Protein AF-A0A1L3GY13-F1 (afdb_monomer)

pLDDT: mean 98.04, std 0.81, range [92.75, 98.75]

InterPro domains:
  IPR001272 Phosphoenolpyruvate carboxykinase, ATP-utilising [PF01293] (1-70)
  IPR001272 Phosphoenolpyruvate carboxykinase, ATP-utilising [PTHR30031] (1-70)
  IPR013035 Phosphoenolpyruvate carboxykinase, C-terminal [G3DSA:3.90.228.20] (1-26)
  IPR015994 Phosphoenolpyruvate carboxykinase (ATP), conserved site [PS00532] (1-16)

Radius of gyration: 14.99 Å; Cα contacts (8 Å, |Δi|>4): 84; chains: 1; bounding box: 43×23×38 Å

Sequence (70 aa):
LIGDDEHCWSDNGVSNIEGGCYAKCIDLSQEKEPDIWNAIKFGTVLENVVFDEHTREVDYTDKSVTENTR

Foldseek 3Di:
DQADDDWDQDPVGIHHPDDDHDDFQAVDDCVVCVPVVVVPDPPDDKPQWDADPVVRHTDSNDAPRHSRID

Organism: Alloteropsis semialata (NCBI:txid435756)

Secondary structure (DSSP, 8-state):
---SS-EEEETTEEEES-SS-----TT--TTT-HHHHHH-STT----S-EE-TTT--EETT--SS-S---

Structure (mmCIF, N/CA/C/O backbone):
data_AF-A0A1L3GY13-F1
#
_entry.id   AF-A0A1L3GY13-F1
#
loop_
_atom_site.group_PDB
_atom_site.id
_atom_site.type_symbol
_atom_site.label_atom_id
_atom_site.label_alt_id
_atom_site.label_comp_id
_atom_site.label_asym_id
_atom_site.label_entity_id
_atom_site.label_seq_id
_atom_site.pdbx_PDB_ins_code
_atom_site.Cartn_x
_atom_site.Cartn_y
_atom_site.Cartn_z
_atom_site.occupancy
_atom_site.B_iso_or_equiv
_atom_site.auth_seq_id
_atom_site.auth_comp_id
_atom_site.auth_asym_id
_atom_site.auth_atom_id
_atom_site.pdbx_PDB_model_num
ATOM 1 N N . LEU A 1 1 ? 6.629 8.560 -10.179 1.00 92.75 1 LEU A N 1
ATOM 2 C CA . LEU A 1 1 ? 7.048 7.207 -9.756 1.00 92.75 1 LEU A CA 1
ATOM 3 C C . LEU A 1 1 ? 7.093 6.315 -10.995 1.00 92.75 1 LEU A C 1
ATOM 5 O O . LEU A 1 1 ? 6.210 6.475 -11.827 1.00 92.75 1 LEU A O 1
ATOM 9 N N . ILE A 1 2 ? 8.113 5.464 -11.162 1.00 97.50 2 ILE A N 1
ATOM 10 C CA . ILE A 1 2 ? 8.170 4.482 -12.271 1.00 97.50 2 ILE A CA 1
ATOM 11 C C . ILE A 1 2 ? 7.437 3.193 -11.860 1.00 97.50 2 ILE A C 1
ATOM 13 O O . ILE A 1 2 ? 6.586 2.717 -12.599 1.00 97.50 2 ILE A O 1
ATOM 17 N N . GLY A 1 3 ? 7.728 2.697 -10.658 1.00 97.81 3 GLY A N 1
ATOM 18 C CA . GLY A 1 3 ? 7.072 1.597 -9.937 1.00 97.81 3 GLY A CA 1
ATOM 19 C C . GLY A 1 3 ? 7.594 1.595 -8.496 1.00 97.81 3 GLY A C 1
ATOM 20 O O . GLY A 1 3 ? 8.572 2.307 -8.237 1.00 97.81 3 GLY A O 1
ATOM 21 N N . ASP A 1 4 ? 6.953 0.876 -7.580 1.00 97.94 4 ASP A N 1
ATOM 22 C CA . ASP A 1 4 ? 7.348 0.814 -6.165 1.00 97.94 4 ASP A CA 1
ATOM 23 C C . ASP A 1 4 ? 8.173 -0.423 -5.794 1.00 97.94 4 ASP A C 1
ATOM 25 O O . ASP A 1 4 ? 8.993 -0.299 -4.885 1.00 97.94 4 ASP A O 1
ATOM 29 N N . ASP A 1 5 ? 8.017 -1.553 -6.494 1.00 98.31 5 ASP A N 1
ATOM 30 C CA . ASP A 1 5 ? 8.652 -2.819 -6.095 1.00 98.31 5 ASP A CA 1
ATOM 31 C C . ASP A 1 5 ? 9.604 -3.377 -7.167 1.00 98.31 5 ASP A C 1
ATOM 33 O O . ASP A 1 5 ? 10.819 -3.443 -6.948 1.00 98.31 5 ASP A O 1
ATOM 37 N N . GLU A 1 6 ? 9.099 -3.717 -8.360 1.00 98.56 6 GLU A N 1
ATOM 38 C CA . GLU A 1 6 ? 9.883 -4.495 -9.328 1.00 98.56 6 GLU A CA 1
ATOM 39 C C . GLU A 1 6 ? 10.267 -3.729 -10.611 1.00 98.56 6 GLU A C 1
ATOM 41 O O . GLU A 1 6 ? 9.432 -3.326 -11.428 1.00 98.56 6 GLU A O 1
ATOM 46 N N . HIS A 1 7 ? 11.578 -3.601 -10.867 1.00 98.69 7 HIS A N 1
ATOM 47 C CA . HIS A 1 7 ? 12.112 -2.934 -12.063 1.00 98.69 7 HIS A CA 1
ATOM 48 C C . HIS A 1 7 ? 13.056 -3.813 -12.878 1.00 98.69 7 HIS A C 1
ATOM 50 O O . HIS A 1 7 ? 13.850 -4.591 -12.354 1.00 98.69 7 HIS A O 1
ATOM 56 N N . CYS A 1 8 ? 13.041 -3.599 -14.193 1.00 98.44 8 CYS A N 1
ATOM 57 C CA . CYS A 1 8 ? 14.059 -4.095 -15.112 1.00 98.44 8 CYS A CA 1
ATOM 58 C C . CYS A 1 8 ? 15.047 -2.983 -15.468 1.00 98.44 8 CYS A C 1
ATOM 60 O O . CYS A 1 8 ? 14.637 -1.865 -15.778 1.00 98.44 8 CYS A O 1
ATOM 62 N N . TRP A 1 9 ? 16.340 -3.310 -15.501 1.00 98.62 9 TRP A N 1
ATOM 63 C CA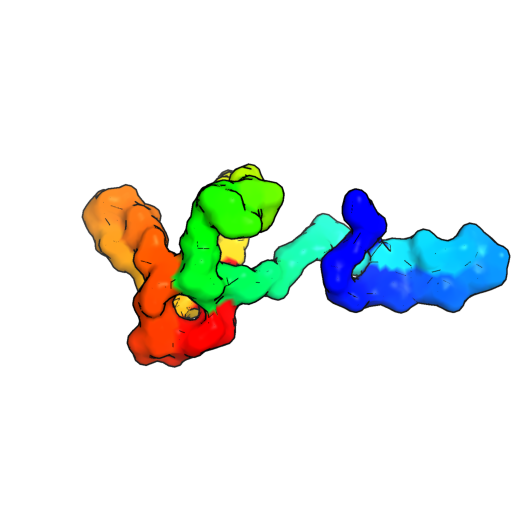 . TRP A 1 9 ? 17.395 -2.432 -16.010 1.00 98.62 9 TRP A CA 1
ATOM 64 C C . TRP A 1 9 ? 18.016 -3.045 -17.269 1.00 98.62 9 TRP A C 1
ATOM 66 O O . TRP A 1 9 ? 18.527 -4.162 -17.243 1.00 98.62 9 TRP A O 1
ATOM 76 N N . SER A 1 10 ? 17.953 -2.307 -18.377 1.00 97.88 10 SER A N 1
ATOM 77 C CA . SER A 1 10 ? 18.538 -2.667 -19.671 1.00 97.88 10 SER A CA 1
ATOM 78 C C . SER A 1 10 ? 19.426 -1.548 -20.224 1.00 97.88 10 SER A C 1
ATOM 80 O O . SER A 1 10 ? 19.447 -0.436 -19.690 1.00 97.88 10 SER A O 1
ATOM 82 N N . ASP A 1 11 ? 20.084 -1.803 -21.356 1.00 98.44 11 ASP A N 1
ATOM 83 C CA . ASP A 1 11 ? 20.866 -0.793 -22.087 1.00 98.44 11 ASP A CA 1
ATOM 84 C C . ASP A 1 11 ? 20.028 0.424 -22.526 1.00 98.44 11 ASP A C 1
ATOM 86 O O . ASP A 1 11 ? 20.569 1.501 -22.763 1.00 98.44 11 ASP A O 1
ATOM 90 N N . ASN A 1 12 ? 18.700 0.276 -22.598 1.00 97.88 12 ASN A N 1
ATOM 91 C CA . ASN A 1 12 ? 17.773 1.343 -22.981 1.00 97.88 12 ASN A CA 1
ATOM 92 C C . ASN A 1 12 ? 17.174 2.098 -21.778 1.00 97.88 12 ASN A C 1
ATOM 94 O O . ASN A 1 12 ? 16.374 3.011 -21.975 1.00 97.88 12 ASN A O 1
ATOM 98 N N . GLY A 1 13 ? 17.537 1.731 -20.542 1.00 98.12 13 GLY A N 1
ATOM 99 C CA . GLY A 1 13 ? 17.066 2.376 -19.312 1.00 98.12 13 GLY A CA 1
ATOM 100 C C . GLY A 1 13 ? 16.351 1.435 -18.339 1.00 98.12 13 GLY A C 1
ATOM 101 O O . GLY A 1 13 ? 16.485 0.210 -18.418 1.00 98.12 13 GLY A O 1
ATOM 102 N N . VAL A 1 14 ? 15.611 2.037 -17.401 1.00 98.38 14 VAL A N 1
ATOM 103 C CA . VAL A 1 14 ? 14.846 1.352 -16.346 1.00 98.38 14 VAL A CA 1
ATOM 104 C C . VAL A 1 14 ? 13.357 1.352 -16.690 1.00 98.38 14 VAL A C 1
ATOM 106 O O . VAL A 1 14 ? 12.812 2.392 -17.063 1.00 98.38 14 VAL A O 1
ATOM 109 N N . SER A 1 15 ? 12.690 0.211 -16.531 1.00 98.06 15 SER A N 1
ATOM 110 C CA . SER A 1 15 ? 11.246 0.063 -16.743 1.00 98.06 15 SER A CA 1
ATOM 111 C C . SER A 1 15 ? 10.577 -0.651 -15.573 1.00 98.06 15 SER A C 1
ATOM 113 O O . SER A 1 15 ? 11.185 -1.519 -14.949 1.00 98.06 15 SER A O 1
ATOM 115 N N . ASN A 1 16 ? 9.315 -0.312 -15.304 1.00 98.50 16 ASN A N 1
ATOM 116 C CA . ASN A 1 16 ? 8.480 -1.061 -14.368 1.00 98.50 16 ASN A CA 1
ATOM 117 C C . ASN A 1 16 ? 8.080 -2.407 -14.985 1.00 98.50 16 ASN A C 1
ATOM 119 O O . ASN A 1 16 ? 7.747 -2.457 -16.173 1.00 98.50 16 ASN A O 1
ATOM 123 N N . ILE A 1 17 ? 8.136 -3.476 -14.195 1.00 98.38 17 ILE A N 1
ATOM 124 C CA . ILE A 1 17 ? 7.591 -4.786 -14.578 1.00 98.38 17 ILE A CA 1
ATOM 125 C C . ILE A 1 17 ? 6.070 -4.800 -14.363 1.00 98.38 17 ILE A C 1
ATOM 127 O O . ILE A 1 17 ? 5.333 -5.470 -15.087 1.00 98.38 17 ILE A O 1
ATOM 131 N N . GLU A 1 18 ? 5.602 -4.012 -13.400 1.00 98.44 18 GLU A N 1
ATOM 132 C CA . GLU A 1 18 ? 4.237 -4.003 -12.898 1.00 98.44 18 GLU A CA 1
ATOM 133 C C . GL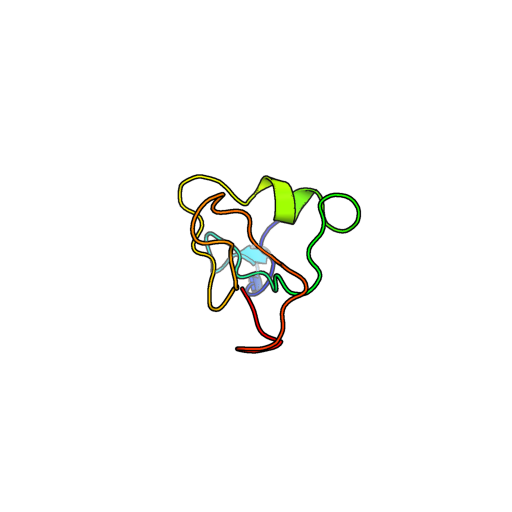U A 1 18 ? 3.389 -2.864 -13.495 1.00 98.44 18 GLU A C 1
ATOM 135 O O . GLU A 1 18 ? 3.859 -2.002 -14.243 1.00 98.44 18 GLU A O 1
ATOM 140 N N . GLY A 1 19 ? 2.099 -2.858 -13.144 1.00 97.00 19 GLY A N 1
ATOM 141 C CA . GLY A 1 19 ? 1.124 -1.826 -13.523 1.00 97.00 19 GLY A CA 1
ATOM 142 C C . GLY A 1 19 ? 0.294 -1.295 -12.349 1.00 97.00 19 GLY A C 1
ATOM 143 O O . GLY A 1 19 ? -0.754 -0.689 -12.567 1.00 97.00 19 GLY A O 1
ATOM 144 N N . GLY A 1 20 ? 0.734 -1.550 -11.118 1.00 97.19 20 GLY A N 1
ATOM 145 C CA . GLY A 1 20 ? 0.076 -1.158 -9.874 1.00 97.19 20 GLY A CA 1
ATOM 146 C C . GLY A 1 20 ? 1.082 -1.136 -8.726 1.00 97.19 20 GLY A C 1
ATOM 147 O O . GLY A 1 20 ? 2.281 -1.158 -8.981 1.00 97.19 20 GLY A O 1
ATOM 148 N N . CYS A 1 21 ? 0.576 -1.086 -7.496 1.00 98.38 21 CYS A N 1
ATOM 149 C CA . CYS A 1 21 ? 1.367 -1.144 -6.268 1.00 98.38 21 CYS A CA 1
ATOM 150 C C . CYS A 1 21 ? 0.683 -2.100 -5.286 1.00 98.38 21 CYS A C 1
ATOM 152 O O . CYS A 1 21 ? -0.545 -2.240 -5.319 1.00 98.38 21 CYS A O 1
ATOM 154 N N . TYR A 1 22 ? 1.453 -2.701 -4.383 1.00 98.31 22 TYR A N 1
ATOM 155 C CA . TYR A 1 22 ? 0.943 -3.589 -3.334 1.00 98.31 22 TYR A CA 1
ATOM 156 C C . TYR A 1 22 ? 1.437 -3.119 -1.961 1.00 98.31 22 TYR A C 1
ATOM 158 O O . TYR A 1 22 ? 2.241 -3.767 -1.286 1.00 98.31 22 TYR A O 1
ATOM 166 N N . ALA A 1 23 ? 0.987 -1.925 -1.575 1.00 98.44 23 ALA A N 1
ATOM 167 C CA . ALA A 1 23 ? 1.456 -1.215 -0.392 1.00 98.44 23 ALA A CA 1
ATOM 168 C C . ALA A 1 23 ? 1.130 -1.958 0.914 1.00 98.44 23 ALA A C 1
ATOM 170 O O . ALA A 1 23 ? 0.165 -2.704 0.995 1.00 98.44 23 ALA A O 1
ATOM 171 N N . LYS A 1 24 ? 1.935 -1.741 1.960 1.00 98.38 24 LYS A N 1
ATOM 172 C CA . LYS A 1 24 ? 1.558 -2.112 3.332 1.00 98.38 24 LYS A CA 1
ATOM 173 C C . LYS A 1 24 ? 0.631 -1.041 3.895 1.00 98.38 24 LYS A C 1
ATOM 175 O O . LYS A 1 24 ? 0.970 0.137 3.833 1.00 98.38 24 LYS A O 1
ATOM 180 N N . CYS A 1 25 ? -0.484 -1.461 4.482 1.00 98.19 25 CYS A N 1
ATOM 181 C CA . CYS A 1 25 ? -1.526 -0.551 4.964 1.00 98.19 25 CYS A CA 1
ATOM 182 C C . CYS A 1 25 ? -1.617 -0.462 6.495 1.00 98.19 25 CYS A C 1
ATOM 184 O O . CYS A 1 25 ? -2.485 0.234 7.016 1.00 98.19 25 CYS A O 1
ATOM 186 N N . ILE A 1 26 ? -0.732 -1.136 7.236 1.00 98.44 26 ILE A N 1
ATOM 187 C CA . ILE A 1 26 ? -0.734 -1.059 8.697 1.00 98.44 26 ILE A CA 1
ATOM 188 C C . ILE A 1 26 ? -0.291 0.327 9.172 1.00 98.44 26 ILE A C 1
ATOM 190 O O . ILE A 1 26 ? 0.707 0.867 8.696 1.00 98.44 26 ILE A O 1
ATOM 194 N N . ASP A 1 27 ? -1.045 0.900 10.108 1.00 98.25 27 ASP A N 1
ATOM 195 C CA . ASP A 1 27 ? -0.890 2.266 10.617 1.00 98.25 27 ASP A CA 1
ATOM 196 C C . ASP A 1 27 ? -0.967 3.353 9.519 1.00 98.25 27 ASP A C 1
ATOM 198 O O . ASP A 1 27 ? -0.465 4.472 9.703 1.00 98.25 27 ASP A O 1
ATOM 202 N N . LEU A 1 28 ? -1.609 3.041 8.381 1.00 98.44 28 LEU A N 1
ATOM 203 C CA . LEU A 1 28 ? -1.805 3.971 7.273 1.00 98.44 28 LEU A CA 1
ATOM 204 C C . LEU A 1 28 ? -2.6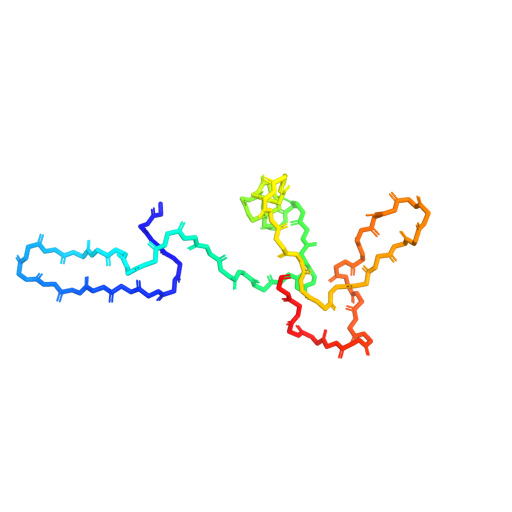66 5.163 7.715 1.00 98.44 28 LEU A C 1
ATOM 206 O O . LEU A 1 28 ? -3.754 5.009 8.269 1.00 98.44 28 LEU A O 1
ATOM 210 N N . SER A 1 29 ? -2.193 6.373 7.421 1.00 98.31 29 SER A N 1
ATOM 211 C CA . SER A 1 29 ? -2.952 7.602 7.637 1.00 98.31 29 SER A CA 1
ATOM 212 C C . SER A 1 29 ? -2.720 8.599 6.510 1.00 98.31 29 SER A C 1
ATOM 214 O O . SER A 1 29 ? -1.634 8.668 5.934 1.00 98.31 29 SER A O 1
ATOM 216 N N . GLN A 1 30 ? -3.733 9.421 6.230 1.00 98.06 30 GLN A N 1
ATOM 217 C CA . GLN A 1 30 ? -3.650 10.448 5.190 1.00 98.06 30 GLN A CA 1
ATOM 218 C C . GLN A 1 30 ? -2.559 11.494 5.462 1.00 98.06 30 GLN A C 1
ATOM 220 O O . GLN A 1 30 ? -2.003 12.056 4.526 1.00 98.06 30 GLN A O 1
ATOM 225 N N . GLU A 1 31 ? -2.252 11.772 6.731 1.00 98.38 31 GLU A N 1
ATOM 226 C CA . GLU A 1 31 ? -1.211 12.734 7.108 1.00 98.38 31 GLU A CA 1
ATOM 227 C C . GLU A 1 31 ? 0.192 12.223 6.764 1.00 98.38 31 GLU A C 1
ATOM 229 O O . GLU A 1 31 ? 1.017 12.985 6.262 1.00 98.38 31 GLU A O 1
ATOM 234 N N . LYS A 1 32 ? 0.463 10.942 7.043 1.00 98.12 32 LYS A N 1
ATOM 235 C CA . LYS A 1 32 ? 1.791 10.348 6.857 1.00 98.12 32 LYS A CA 1
ATOM 236 C C . LYS A 1 32 ? 2.024 9.926 5.412 1.00 98.12 32 LYS A C 1
ATOM 238 O O . LYS A 1 32 ? 3.086 10.202 4.872 1.00 98.12 32 LYS A O 1
ATOM 243 N N . GLU A 1 33 ? 1.025 9.291 4.803 1.00 98.31 33 GLU A N 1
ATOM 244 C CA . GLU A 1 33 ? 1.125 8.670 3.478 1.00 98.31 33 GLU A CA 1
ATOM 245 C C . GLU A 1 33 ? -0.028 9.131 2.565 1.00 98.31 33 GLU A C 1
ATOM 247 O O . GLU A 1 33 ? -0.880 8.329 2.160 1.00 98.31 33 GLU A O 1
ATOM 252 N N . PRO A 1 34 ? -0.102 10.435 2.233 1.00 98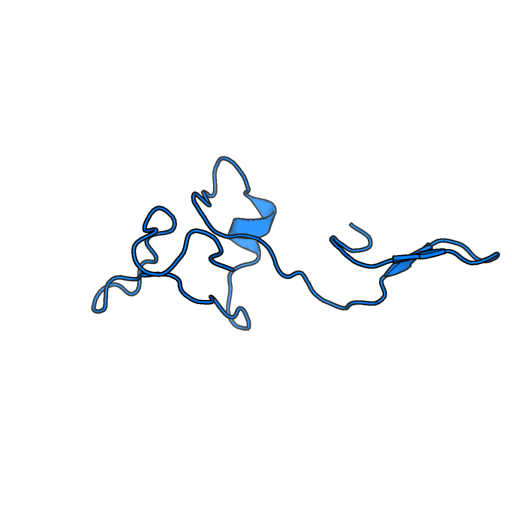.25 34 PRO A N 1
ATOM 253 C CA . PRO A 1 34 ? -1.227 11.003 1.492 1.00 98.25 34 PRO A CA 1
ATOM 254 C C . PRO A 1 34 ? -1.412 10.377 0.106 1.00 98.25 34 PRO A C 1
ATOM 256 O O . PRO A 1 34 ? -2.548 10.197 -0.329 1.00 98.25 34 PRO A O 1
ATOM 259 N N . ASP A 1 35 ? -0.331 10.024 -0.592 1.00 98.19 35 ASP A N 1
ATOM 260 C CA . ASP A 1 35 ? -0.415 9.468 -1.947 1.00 98.19 35 ASP A CA 1
ATOM 261 C C . ASP A 1 35 ? -0.979 8.039 -1.953 1.00 98.19 35 ASP A C 1
ATOM 263 O O . ASP A 1 35 ? -1.837 7.728 -2.781 1.00 98.19 35 ASP A O 1
ATOM 267 N N . ILE A 1 36 ? -0.570 7.195 -0.995 1.00 98.38 36 ILE A N 1
ATOM 268 C CA . ILE A 1 36 ? -1.115 5.837 -0.820 1.00 98.38 36 ILE A CA 1
ATOM 269 C C . ILE A 1 36 ? -2.575 5.927 -0.374 1.00 98.38 36 ILE A C 1
ATOM 271 O O . ILE A 1 36 ? -3.440 5.298 -0.980 1.00 98.38 36 ILE A O 1
ATOM 275 N N . TRP A 1 37 ? -2.875 6.772 0.618 1.00 98.50 37 TRP A N 1
ATOM 276 C CA . TRP A 1 37 ? -4.241 6.985 1.100 1.00 98.50 37 TRP A CA 1
ATOM 277 C C . TRP A 1 37 ? -5.189 7.408 -0.028 1.00 98.50 37 TRP A C 1
ATOM 279 O O . TRP A 1 37 ? -6.253 6.823 -0.214 1.00 98.50 37 TRP A O 1
ATOM 289 N N . ASN A 1 38 ? -4.790 8.401 -0.826 1.00 98.25 38 ASN A N 1
ATOM 290 C CA . ASN A 1 38 ? -5.608 8.918 -1.924 1.00 98.25 38 ASN A CA 1
ATOM 291 C C . ASN A 1 38 ? -5.692 7.951 -3.124 1.00 98.25 38 ASN A C 1
ATOM 293 O O . ASN A 1 38 ? -6.551 8.126 -3.996 1.00 98.25 38 ASN A O 1
ATOM 297 N N . ALA A 1 39 ? -4.820 6.940 -3.199 1.00 98.12 39 ALA A N 1
ATOM 298 C CA . ALA A 1 39 ? -4.905 5.880 -4.199 1.00 98.12 39 ALA A CA 1
ATOM 299 C C . ALA A 1 39 ? -6.013 4.859 -3.887 1.00 98.12 39 ALA A C 1
ATOM 301 O O . ALA A 1 39 ? -6.482 4.194 -4.814 1.00 98.12 39 ALA A O 1
ATOM 302 N N . ILE A 1 40 ? -6.472 4.774 -2.631 1.00 97.94 40 ILE A N 1
ATOM 303 C CA . ILE A 1 40 ? -7.566 3.893 -2.206 1.00 97.94 40 ILE A CA 1
ATOM 304 C C . ILE A 1 40 ? -8.896 4.456 -2.713 1.00 97.94 40 ILE A C 1
ATOM 306 O O . ILE A 1 40 ? -9.445 5.426 -2.193 1.00 97.94 40 ILE A O 1
ATOM 310 N N . LYS A 1 41 ? -9.420 3.842 -3.771 1.00 97.25 41 LYS A N 1
ATOM 311 C CA . LYS A 1 41 ? -10.687 4.209 -4.420 1.00 97.25 41 LYS A CA 1
ATOM 312 C C . LYS A 1 41 ? -11.287 2.986 -5.107 1.00 97.25 41 LYS A C 1
ATOM 314 O O . LYS A 1 41 ? -10.773 1.879 -4.983 1.00 97.25 41 LYS A O 1
ATOM 319 N N . PHE A 1 42 ? -12.389 3.159 -5.835 1.00 97.62 42 PHE A N 1
ATOM 320 C CA . PHE A 1 42 ? -12.987 2.051 -6.583 1.00 97.62 42 PHE A CA 1
ATOM 321 C C . PHE A 1 42 ? -11.942 1.351 -7.475 1.00 97.62 42 PHE A C 1
ATOM 323 O O . PHE A 1 42 ? -11.291 2.001 -8.293 1.00 97.62 42 PHE A O 1
ATOM 330 N N . GLY A 1 43 ? -11.799 0.034 -7.302 1.00 96.44 43 GLY A N 1
ATOM 331 C CA . GLY A 1 43 ? -10.777 -0.793 -7.951 1.00 96.44 43 GLY A CA 1
ATOM 332 C C . GLY A 1 43 ? -9.662 -1.267 -7.012 1.00 96.44 43 GLY A C 1
ATOM 333 O O . GLY A 1 43 ? -9.005 -2.254 -7.329 1.00 96.44 43 GLY A O 1
ATOM 334 N N . THR A 1 44 ? -9.477 -0.626 -5.854 1.00 98.00 44 THR A N 1
ATOM 335 C CA . THR A 1 44 ? -8.559 -1.093 -4.806 1.00 98.00 44 THR A CA 1
ATOM 336 C C . THR A 1 44 ? -9.097 -2.353 -4.130 1.00 98.00 44 THR A C 1
ATOM 338 O O . THR A 1 44 ? -10.301 -2.482 -3.899 1.00 98.00 44 THR A O 1
ATOM 341 N N . VAL A 1 45 ? -8.191 -3.261 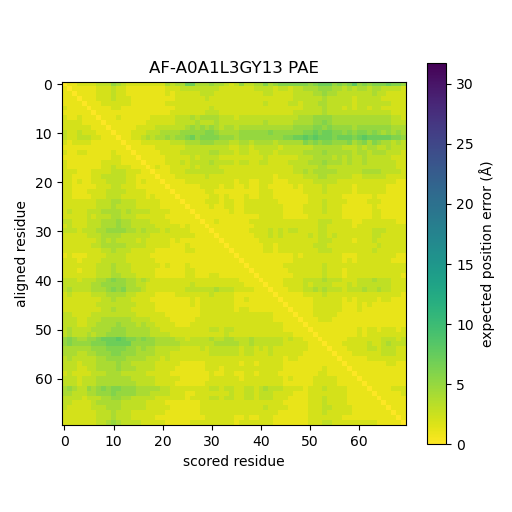-3.776 1.00 98.38 45 VAL A N 1
ATOM 342 C CA . VAL A 1 45 ? -8.464 -4.408 -2.907 1.00 98.38 45 VAL A CA 1
ATOM 343 C C . VAL A 1 45 ? -7.702 -4.179 -1.610 1.00 98.38 45 VAL A C 1
ATOM 345 O O . VAL A 1 45 ? -6.492 -4.004 -1.660 1.00 98.38 45 VAL A O 1
ATOM 348 N N . LEU A 1 46 ? -8.417 -4.165 -0.484 1.00 98.31 46 LEU A N 1
ATOM 349 C CA . LEU A 1 46 ? -7.815 -4.154 0.847 1.00 98.31 46 LEU A CA 1
ATOM 350 C C . LEU A 1 46 ? -7.784 -5.583 1.376 1.00 98.31 46 LEU A C 1
ATOM 352 O O . LEU A 1 46 ? -8.804 -6.278 1.373 1.00 98.31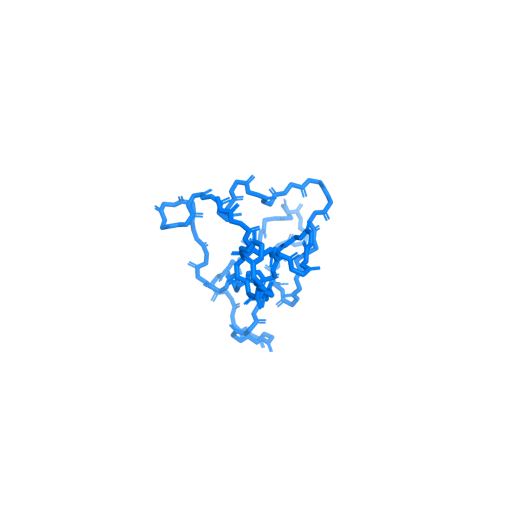 46 LEU A O 1
ATOM 356 N N . GLU A 1 47 ? -6.618 -6.027 1.815 1.00 98.75 47 GLU A N 1
ATOM 357 C CA . GLU A 1 47 ? -6.364 -7.405 2.196 1.00 98.75 47 GLU A CA 1
ATOM 358 C C . GLU A 1 47 ? -6.111 -7.517 3.699 1.00 98.75 47 GLU A C 1
ATOM 360 O O . GLU A 1 47 ? -5.209 -6.887 4.257 1.00 98.75 47 GLU A O 1
ATOM 365 N N . ASN A 1 48 ? -6.898 -8.374 4.354 1.00 98.44 48 ASN A N 1
ATOM 366 C CA . ASN A 1 48 ? -6.791 -8.683 5.783 1.00 98.44 48 ASN A CA 1
ATOM 367 C C . ASN A 1 48 ? -6.924 -7.470 6.726 1.00 98.44 48 ASN A C 1
ATOM 369 O O . ASN A 1 48 ? -6.528 -7.560 7.886 1.00 98.44 48 ASN A O 1
ATOM 373 N N . VAL A 1 49 ? -7.494 -6.357 6.253 1.00 98.25 49 VAL A N 1
ATOM 374 C CA . VAL A 1 49 ? -7.871 -5.219 7.101 1.00 98.25 49 VAL A CA 1
ATOM 375 C C . VAL A 1 49 ? -9.153 -5.516 7.879 1.00 98.25 49 VAL A C 1
ATOM 377 O O . VAL A 1 49 ? -10.032 -6.240 7.400 1.00 98.25 49 VAL A O 1
ATOM 380 N N . VAL A 1 50 ? -9.284 -4.914 9.059 1.00 98.31 50 VAL A N 1
ATOM 381 C CA . VAL A 1 50 ? -10.530 -4.915 9.834 1.00 98.31 50 VAL A CA 1
ATOM 382 C C . VAL A 1 50 ? -11.289 -3.624 9.539 1.00 98.31 50 VAL A C 1
ATOM 384 O O . VAL A 1 50 ? -10.695 -2.562 9.364 1.00 98.31 50 VAL A O 1
ATOM 387 N N . PHE A 1 51 ? -12.610 -3.711 9.435 1.00 97.88 51 PHE A N 1
ATOM 388 C CA . PHE A 1 51 ? -13.473 -2.563 9.183 1.00 97.88 51 PHE A CA 1
ATOM 389 C C . PHE A 1 51 ? -14.781 -2.707 9.954 1.00 97.88 51 PHE A C 1
ATOM 391 O O . PHE A 1 51 ? -15.218 -3.819 10.260 1.00 97.88 51 PHE A O 1
ATOM 398 N N . ASP A 1 52 ? -15.424 -1.584 10.245 1.00 98.19 52 ASP A N 1
ATOM 399 C CA . ASP A 1 52 ? -16.737 -1.578 10.880 1.00 98.19 52 ASP A CA 1
ATOM 400 C C . ASP A 1 52 ? -17.815 -2.059 9.893 1.00 98.19 52 ASP A C 1
ATOM 402 O O . ASP A 1 52 ? -17.956 -1.538 8.784 1.00 98.19 52 ASP A O 1
ATOM 406 N N . GLU A 1 53 ? -18.608 -3.061 10.274 1.00 97.19 53 GLU A N 1
ATOM 407 C CA . GLU A 1 53 ? -19.587 -3.678 9.369 1.00 97.19 53 GLU A CA 1
ATOM 408 C C . GLU A 1 53 ? -20.717 -2.726 8.931 1.00 97.19 53 GLU A C 1
ATOM 410 O O . GLU A 1 53 ? -21.340 -2.941 7.880 1.00 97.19 53 GLU A O 1
ATOM 415 N N . HIS A 1 54 ? -20.979 -1.671 9.708 1.00 97.69 54 HIS A N 1
ATOM 416 C CA . HIS A 1 54 ? -22.054 -0.711 9.478 1.00 97.69 54 HIS A CA 1
ATOM 417 C C . HIS A 1 54 ? -21.574 0.532 8.724 1.00 97.69 54 HIS A C 1
ATOM 419 O O . HIS A 1 54 ? -22.174 0.881 7.705 1.00 97.69 54 HIS A O 1
ATOM 425 N N . THR A 1 55 ? -20.514 1.196 9.192 1.00 98.06 55 THR A N 1
ATOM 426 C CA . THR A 1 55 ? -19.958 2.408 8.562 1.00 98.06 55 THR A CA 1
ATOM 427 C C . THR A 1 55 ? -19.064 2.078 7.372 1.00 98.06 55 THR A C 1
ATOM 429 O O . THR A 1 55 ? -18.910 2.913 6.482 1.00 98.06 55 THR A O 1
ATOM 432 N N . ARG A 1 56 ? -18.523 0.851 7.321 1.00 95.81 56 ARG A N 1
ATOM 433 C CA . ARG A 1 56 ? -17.503 0.401 6.357 1.00 95.81 56 ARG A CA 1
ATOM 434 C C . ARG A 1 56 ? -16.182 1.160 6.461 1.00 95.81 56 ARG A C 1
ATOM 436 O O . ARG A 1 56 ? -15.364 1.076 5.548 1.00 95.81 56 ARG A O 1
ATOM 443 N N . GLU A 1 57 ? -15.961 1.872 7.562 1.00 97.44 57 GLU A N 1
ATOM 444 C CA . GLU A 1 57 ? -14.684 2.518 7.850 1.00 97.44 57 GLU A CA 1
ATOM 445 C C . GLU A 1 57 ? -13.644 1.468 8.244 1.00 97.44 57 GLU A C 1
ATOM 447 O O . GLU A 1 57 ? -13.916 0.576 9.046 1.00 97.44 57 GLU A O 1
ATOM 452 N N . VAL A 1 58 ? -12.459 1.568 7.647 1.00 98.12 58 VAL A N 1
ATOM 453 C CA . VAL A 1 58 ? -11.343 0.644 7.871 1.00 98.12 58 VAL A CA 1
ATOM 454 C C . VAL A 1 58 ? -10.528 1.116 9.069 1.00 98.12 58 VAL A C 1
ATOM 456 O O . VAL A 1 58 ? -10.138 2.283 9.126 1.00 98.12 58 VAL A O 1
ATOM 459 N N . ASP A 1 59 ? -10.228 0.206 9.994 1.00 98.19 59 ASP A N 1
ATOM 460 C CA . ASP A 1 59 ? -9.276 0.445 11.076 1.00 98.19 59 ASP A CA 1
ATOM 461 C C . ASP A 1 59 ? -7.884 -0.032 10.647 1.00 98.19 59 ASP A C 1
ATOM 463 O O . ASP A 1 59 ? -7.519 -1.199 10.790 1.00 98.19 59 ASP A O 1
ATOM 467 N N . TYR A 1 60 ? -7.088 0.892 1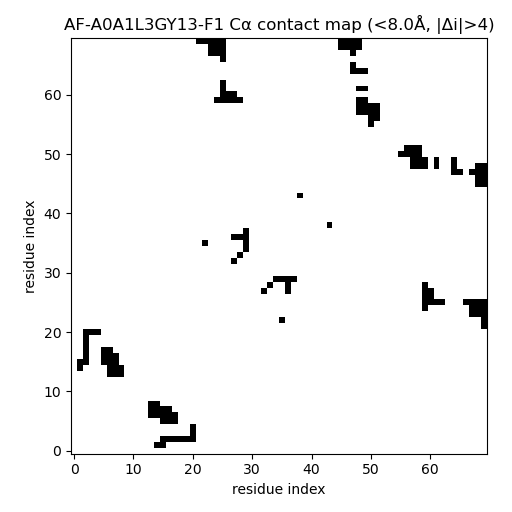0.106 1.00 98.38 60 TYR A N 1
ATOM 468 C CA . TYR A 1 60 ? -5.716 0.610 9.678 1.00 98.38 60 TYR A CA 1
ATOM 469 C C . TYR A 1 60 ? -4.752 0.329 10.839 1.00 98.38 60 TYR A C 1
ATOM 471 O O . TYR A 1 60 ? -3.611 -0.048 10.585 1.00 98.38 60 TYR A O 1
ATOM 479 N N . THR A 1 61 ? -5.165 0.509 12.096 1.00 98.31 61 THR A N 1
ATOM 480 C CA . THR A 1 61 ? -4.328 0.224 13.273 1.00 98.31 61 THR A CA 1
ATOM 481 C C . THR A 1 61 ? -4.567 -1.173 13.849 1.00 98.31 61 THR A C 1
ATOM 483 O O . THR A 1 61 ? -3.759 -1.655 14.649 1.00 98.31 61 THR A O 1
ATOM 486 N N . ASP A 1 62 ? -5.643 -1.849 13.431 1.00 98.38 62 ASP A N 1
ATOM 487 C CA . ASP A 1 62 ? -5.985 -3.191 13.897 1.00 98.38 62 ASP A CA 1
ATOM 488 C C . ASP A 1 62 ? -5.027 -4.246 13.307 1.00 98.38 62 ASP A C 1
ATOM 490 O O . ASP A 1 62 ? -4.844 -4.371 12.095 1.00 98.38 62 ASP A O 1
ATOM 494 N N . LYS A 1 63 ? -4.410 -5.025 14.202 1.00 97.81 63 LYS A N 1
ATOM 495 C CA . LYS A 1 63 ? -3.415 -6.075 13.910 1.00 97.81 63 LYS A CA 1
ATOM 496 C C . LYS A 1 63 ? -3.907 -7.476 14.272 1.00 97.81 63 LYS A C 1
ATOM 498 O O . LYS A 1 63 ? -3.117 -8.419 14.288 1.00 97.81 63 LYS A O 1
ATOM 503 N N . SER A 1 64 ? -5.183 -7.625 14.622 1.00 98.38 64 SER A N 1
ATOM 504 C CA . SER A 1 64 ? -5.759 -8.869 15.146 1.00 98.38 64 SER A CA 1
ATOM 505 C C . SER A 1 64 ? -5.704 -10.025 14.146 1.00 98.38 64 SER A C 1
ATOM 507 O O . SER A 1 64 ? -5.566 -11.176 14.559 1.00 98.38 64 SER A O 1
ATOM 509 N N . VAL A 1 65 ? -5.757 -9.727 12.843 1.00 98.19 65 VAL A N 1
ATOM 510 C CA . VAL A 1 65 ? -5.565 -10.710 11.766 1.00 98.19 65 VAL A CA 1
ATOM 511 C C . VA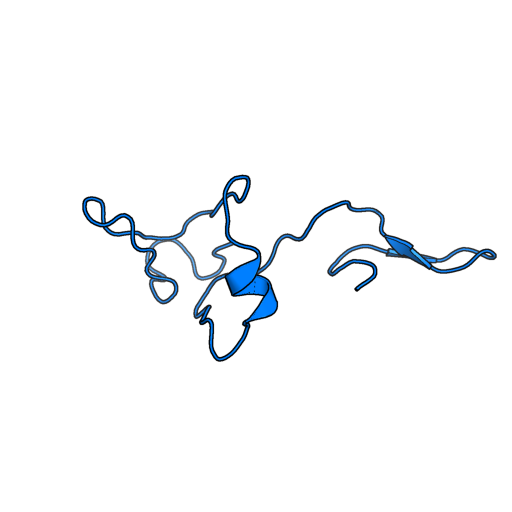L A 1 65 ? -4.081 -10.851 11.423 1.00 98.19 65 VAL A C 1
ATOM 513 O O . VAL A 1 65 ? -3.545 -11.960 11.415 1.00 98.19 65 VAL A O 1
ATOM 516 N N . THR A 1 66 ? -3.406 -9.737 11.121 1.00 98.56 66 THR A N 1
ATOM 517 C CA . THR A 1 66 ? -1.975 -9.691 10.783 1.00 98.56 66 THR A CA 1
ATOM 518 C C . THR A 1 66 ? -1.439 -8.256 10.813 1.00 98.56 66 THR A C 1
ATOM 520 O O . THR A 1 66 ? -2.183 -7.314 10.571 1.00 98.56 66 THR A O 1
ATOM 523 N N . GLU A 1 67 ? -0.132 -8.075 11.026 1.00 98.06 67 GLU A N 1
ATOM 524 C CA . GLU A 1 67 ? 0.545 -6.784 10.793 1.00 98.06 67 GLU A CA 1
ATOM 525 C C . GLU A 1 67 ? 0.860 -6.533 9.306 1.00 98.06 67 GLU A C 1
ATOM 527 O O . GLU A 1 67 ? 1.288 -5.445 8.931 1.00 98.06 67 GLU A O 1
ATOM 532 N N . ASN A 1 68 ? 0.697 -7.537 8.439 1.00 98.50 68 ASN A N 1
ATOM 533 C CA . ASN A 1 68 ? 0.960 -7.430 7.002 1.00 98.50 68 ASN A CA 1
ATOM 534 C C . ASN A 1 68 ? -0.322 -7.124 6.212 1.00 98.50 68 ASN A C 1
ATOM 536 O O . ASN A 1 68 ? -0.593 -7.788 5.214 1.00 98.50 68 ASN A O 1
ATOM 540 N N . THR A 1 69 ? -1.114 -6.154 6.666 1.00 98.62 69 THR A N 1
ATOM 541 C CA . THR A 1 69 ? -2.258 -5.649 5.896 1.00 98.62 69 THR A CA 1
ATOM 542 C C . THR A 1 69 ? -1.779 -4.969 4.615 1.00 98.62 69 THR A C 1
ATOM 544 O O . THR A 1 69 ? -0.682 -4.391 4.579 1.00 98.62 69 THR A O 1
ATOM 547 N N . ARG A 1 70 ? -2.580 -5.078 3.554 1.00 98.44 70 ARG A N 1
ATOM 548 C CA . ARG A 1 70 ? -2.266 -4.574 2.211 1.00 98.44 70 ARG A CA 1
ATOM 549 C C . ARG A 1 70 ? -3.450 -3.838 1.610 1.00 98.44 70 ARG A C 1
ATOM 551 O O . ARG A 1 70 ? -4.594 -4.162 1.996 1.00 98.44 70 ARG A O 1
#

Solvent-accessible surface area (backbone atoms only — not comparable to full-atom values): 4613 Å² total; per-residue (Å²): 134,80,62,86,82,54,71,46,80,54,100,90,45,77,44,49,76,68,92,70,80,87,57,76,37,55,68,58,42,58,87,84,39,44,71,65,50,70,63,64,47,98,87,61,76,76,40,71,65,46,57,43,91,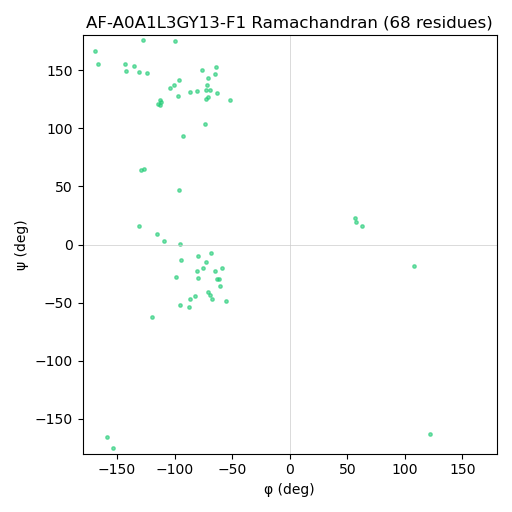84,82,63,51,69,42,34,74,57,49,89,82,38,76,80,18,52

Mean predicted aligned error: 2.25 Å

Nearest PDB structures (foldseek):
  1ii2-assembly1_B  TM=9.541E-01  e=6.824E-05  Trypanosoma cruzi
  1ii2-assembly1_A  TM=9.403E-01  e=5.963E-05  Trypanosoma cruzi
  8pv3-assembly1_Cg  TM=1.822E-01  e=1.688E+00  Thermochaetoides thermophila DSM 1495